Protein AF-A0A8H5K1K7-F1 (afdb_monomer_lite)

Radius of gyration: 14.0 Å; chains: 1; bounding box: 34×26×40 Å

Foldseek 3Di:
DKDAAQQFDWDWDPPDVVTDTDGLDHDPQFRMWQEWDDLDDQKIKTKTHDDDPAGVVQWIWIWIWHDDPSDIDIGTPDGTDPPGGQNYWDHDNPPSDIDGDD

Secondary structure (DSSP, 8-state):
--EESSSEEEEE-TTSSSPPEEEEEE-TT-SEEEEEEEEETTEEEEEEE-BSSSBGGG--EEEEEEEETTEEEEEES-SS-TT----EEEEETTTTEEEEE-

Sequence (102 aa):
MTTIGEGKVYSFSQNTTPAAYNPIFNIEGVNALSGIAEVGRNVFAVTGGVFEGMYQNNTMSPSLLKFDGHNVSISTVFQKSKYGPADGILALRQHKHIILAT

pLDDT: mean 74.85, std 9.34, range [47.81, 89.75]

Organism: NCBI:txid42672

Structure (mmCIF, N/CA/C/O backbone):
data_AF-A0A8H5K1K7-F1
#
_entry.id   AF-A0A8H5K1K7-F1
#
loop_
_atom_site.group_PDB
_atom_site.id
_atom_site.type_symbol
_atom_site.label_atom_id
_atom_site.label_alt_id
_atom_site.label_comp_id
_atom_site.label_asym_id
_atom_site.label_entity_id
_atom_site.label_seq_id
_atom_site.pdbx_PDB_ins_code
_atom_site.Cartn_x
_atom_site.Cartn_y
_atom_site.Cartn_z
_atom_site.occupancy
_atom_site.B_iso_or_equiv
_atom_site.auth_seq_id
_atom_site.auth_comp_id
_atom_site.auth_asym_id
_atom_site.auth_atom_id
_atom_site.pdbx_PDB_model_num
ATOM 1 N N . MET A 1 1 ? -4.038 12.218 -3.778 1.00 47.81 1 MET A N 1
ATOM 2 C CA . MET A 1 1 ? -3.271 12.906 -2.716 1.00 47.81 1 MET A CA 1
ATOM 3 C C . MET A 1 1 ? -2.144 11.966 -2.343 1.00 47.81 1 MET A C 1
ATOM 5 O O . MET A 1 1 ? -2.425 10.938 -1.747 1.00 47.81 1 MET A O 1
ATOM 9 N N . THR A 1 2 ? -0.921 12.253 -2.784 1.00 52.22 2 THR A N 1
ATOM 10 C CA . THR A 1 2 ? 0.241 11.375 -2.586 1.00 52.22 2 THR A CA 1
ATOM 11 C C . THR A 1 2 ? 0.900 11.710 -1.256 1.00 52.22 2 THR A C 1
ATOM 13 O O . THR A 1 2 ? 1.249 12.864 -1.009 1.00 52.22 2 THR A O 1
ATOM 16 N N . THR A 1 3 ? 1.061 10.719 -0.385 1.00 57.19 3 THR A N 1
ATOM 17 C CA . THR A 1 3 ? 1.851 10.862 0.838 1.00 57.19 3 THR A CA 1
ATOM 18 C C . THR A 1 3 ? 3.264 10.372 0.541 1.00 57.19 3 THR A C 1
ATOM 20 O O . THR A 1 3 ? 3.505 9.174 0.392 1.00 57.19 3 THR A O 1
ATOM 23 N N . ILE A 1 4 ? 4.192 11.320 0.416 1.00 56.56 4 ILE A N 1
ATOM 24 C CA . ILE A 1 4 ? 5.625 11.060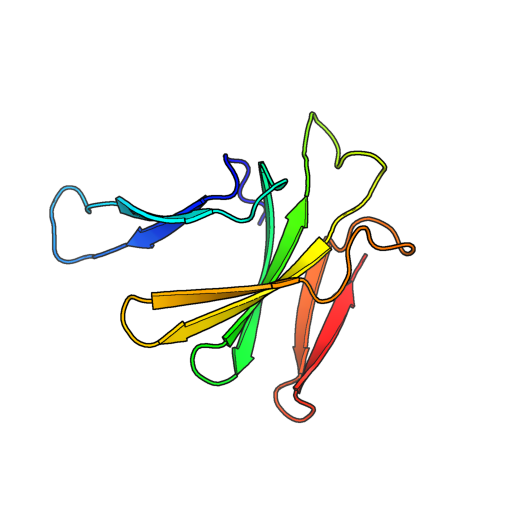 0.241 1.00 56.56 4 ILE A CA 1
ATOM 25 C C . ILE A 1 4 ? 6.254 10.987 1.641 1.00 56.56 4 ILE A C 1
ATOM 27 O O . ILE A 1 4 ? 6.072 11.896 2.450 1.00 56.56 4 ILE A O 1
ATOM 31 N N . GLY A 1 5 ? 6.945 9.891 1.955 1.00 59.50 5 GLY A N 1
ATOM 32 C CA . GLY A 1 5 ? 7.503 9.580 3.281 1.00 59.50 5 GLY A CA 1
ATOM 33 C C . GLY A 1 5 ? 7.978 8.125 3.323 1.00 59.50 5 GLY A C 1
ATOM 34 O O . GLY A 1 5 ? 7.752 7.418 2.366 1.00 59.50 5 GLY A O 1
ATOM 35 N N . GLU A 1 6 ? 8.606 7.621 4.387 1.00 64.12 6 GLU A N 1
ATOM 36 C CA . GLU A 1 6 ? 9.263 6.284 4.431 1.00 64.12 6 GLU A CA 1
ATOM 37 C C . GLU A 1 6 ? 8.356 5.030 4.237 1.00 64.12 6 GLU A C 1
ATOM 39 O O . GLU A 1 6 ? 8.614 4.002 4.848 1.00 64.12 6 GLU A O 1
ATOM 44 N N . GLY A 1 7 ? 7.254 5.090 3.479 1.00 66.44 7 GLY A N 1
ATOM 45 C CA . GLY A 1 7 ? 6.306 3.986 3.279 1.00 66.44 7 GLY A CA 1
ATOM 46 C C . GLY A 1 7 ? 5.437 3.707 4.504 1.00 66.44 7 GLY A C 1
ATOM 47 O O . GLY A 1 7 ? 4.700 2.722 4.545 1.00 66.44 7 GLY A O 1
ATOM 48 N N . LYS A 1 8 ? 5.525 4.584 5.510 1.00 72.94 8 LYS A N 1
ATOM 49 C CA . LYS A 1 8 ? 4.881 4.437 6.811 1.00 72.94 8 LYS A CA 1
ATOM 50 C C . LYS A 1 8 ? 3.419 4.849 6.761 1.00 72.94 8 LYS A C 1
ATOM 52 O O . LYS A 1 8 ? 3.077 5.929 6.276 1.00 72.94 8 LYS A O 1
ATOM 57 N N . VAL A 1 9 ? 2.578 4.018 7.361 1.00 73.19 9 VAL A N 1
ATOM 58 C CA . VAL A 1 9 ? 1.190 4.357 7.678 1.00 73.19 9 VAL A CA 1
ATOM 59 C C . VAL A 1 9 ? 1.076 4.612 9.171 1.00 73.19 9 VAL A C 1
ATOM 61 O O . VAL A 1 9 ? 1.618 3.865 9.986 1.00 73.19 9 VAL A O 1
ATOM 64 N N . TYR A 1 10 ? 0.371 5.681 9.523 1.00 75.06 10 TYR A N 1
ATOM 65 C CA . TYR A 1 10 ? 0.266 6.171 10.891 1.00 75.06 10 TYR A CA 1
ATOM 66 C C . TYR A 1 10 ? -1.151 5.990 11.427 1.00 75.06 10 TYR A C 1
ATOM 68 O O . TYR A 1 10 ? -2.125 6.219 10.709 1.00 75.06 10 TYR A O 1
ATOM 76 N N . SER A 1 11 ? -1.270 5.629 12.705 1.00 73.00 11 SER A N 1
ATOM 77 C CA . SER A 1 11 ? -2.527 5.771 13.441 1.00 73.00 11 SER A CA 1
ATOM 78 C C . SER A 1 11 ? -2.601 7.175 14.008 1.00 73.00 11 SER A C 1
ATOM 80 O O . SER A 1 11 ? -1.612 7.662 14.561 1.00 73.00 11 SER A O 1
ATOM 82 N N . PHE A 1 12 ? -3.785 7.772 13.953 1.00 71.88 12 PHE A N 1
ATOM 83 C CA . PHE A 1 12 ? -4.068 9.053 14.579 1.00 71.88 12 PHE A CA 1
ATOM 84 C C . PHE A 1 12 ? -5.140 8.874 15.655 1.00 71.88 12 PHE A C 1
ATOM 86 O O . PHE A 1 12 ? -6.243 8.416 15.356 1.00 71.88 12 PHE A O 1
ATOM 93 N N . SER A 1 13 ? -4.818 9.231 16.900 1.00 72.38 13 SER A N 1
ATOM 94 C CA . SER A 1 13 ? -5.793 9.307 17.992 1.00 72.38 13 SER A CA 1
ATOM 95 C C . SER A 1 13 ? -6.107 10.769 18.286 1.00 72.38 13 SER A C 1
ATOM 97 O O . SER A 1 13 ? -5.215 11.535 18.636 1.00 72.38 13 SER A O 1
ATOM 99 N N . GLN A 1 14 ? -7.382 11.150 18.179 1.00 73.44 14 GLN A N 1
ATOM 100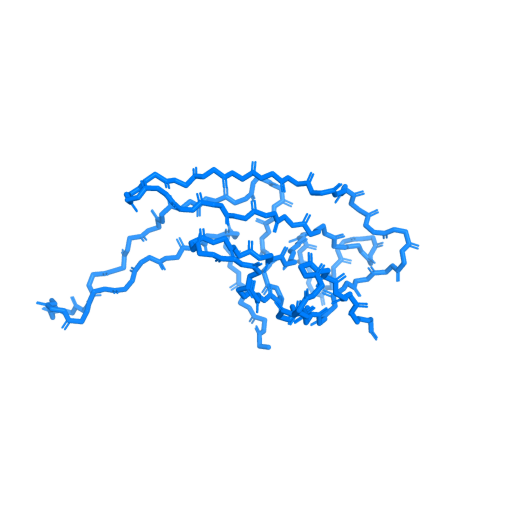 C CA . GLN A 1 14 ? -7.854 12.498 18.528 1.00 73.44 14 GLN A CA 1
ATOM 101 C C . GLN A 1 14 ? -7.885 12.756 20.042 1.00 73.44 14 GLN A C 1
ATOM 103 O O . GLN A 1 14 ? -8.143 13.876 20.469 1.00 73.44 14 GLN A O 1
ATOM 108 N N . ASN A 1 15 ? -7.623 11.731 20.855 1.00 77.88 15 ASN A N 1
ATOM 109 C CA . ASN A 1 15 ? -7.823 11.775 22.302 1.00 77.88 15 ASN A CA 1
ATOM 110 C C . ASN A 1 15 ? -6.582 12.251 23.081 1.00 77.88 15 ASN A C 1
ATOM 112 O O . ASN A 1 15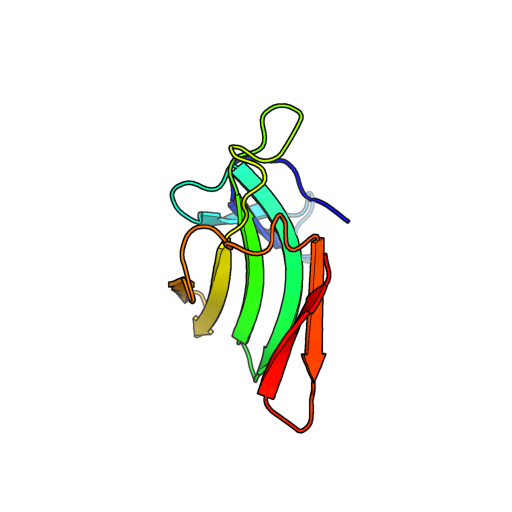 ? -6.613 12.266 24.309 1.00 77.88 15 ASN A O 1
ATOM 116 N N . THR A 1 16 ? -5.486 12.606 22.402 1.00 66.62 16 THR A N 1
ATOM 117 C CA . THR A 1 16 ? -4.244 13.101 23.021 1.00 66.62 16 THR A CA 1
ATOM 118 C C . THR A 1 16 ? -3.815 14.442 22.421 1.00 66.62 16 THR A C 1
ATOM 120 O O . THR A 1 16 ? -4.030 14.691 21.237 1.00 66.62 16 THR A O 1
ATOM 123 N N . THR A 1 17 ? -3.204 15.312 23.238 1.00 69.94 17 THR A N 1
ATOM 124 C CA . THR A 1 17 ? -2.718 16.637 22.812 1.00 69.94 17 THR A CA 1
ATOM 125 C C . THR A 1 17 ? -1.246 16.820 23.217 1.00 69.94 17 THR A C 1
ATOM 127 O O . THR A 1 17 ? -0.967 16.863 24.415 1.00 69.94 17 THR A O 1
ATOM 130 N N . PRO A 1 18 ? -0.305 16.952 22.259 1.00 66.38 18 PRO A N 1
ATOM 131 C CA . PRO A 1 18 ? -0.519 16.822 20.817 1.00 66.38 18 PRO A CA 1
ATOM 132 C C . PRO A 1 18 ? -0.938 15.394 20.441 1.00 66.38 18 PRO A C 1
ATOM 134 O O . PRO A 1 18 ? -0.639 14.440 21.161 1.00 66.38 18 PRO A O 1
ATOM 137 N N . ALA A 1 19 ? -1.644 15.262 19.318 1.00 64.75 19 ALA A N 1
ATOM 138 C CA . ALA A 1 19 ? -2.093 13.967 18.830 1.00 64.75 19 ALA A CA 1
ATOM 139 C C . ALA A 1 19 ? -0.891 13.044 18.635 1.00 64.75 19 ALA A C 1
ATOM 141 O O . ALA A 1 19 ? 0.032 13.343 17.873 1.00 64.75 19 ALA A O 1
ATOM 142 N N . ALA A 1 20 ? -0.898 11.925 19.353 1.00 69.56 20 ALA A N 1
ATOM 143 C CA . ALA A 1 20 ? 0.142 10.924 19.206 1.00 69.56 20 ALA A CA 1
ATOM 144 C C . ALA A 1 20 ? 0.008 10.282 17.819 1.00 69.56 20 ALA A C 1
ATOM 146 O O . ALA A 1 20 ? -1.042 9.725 17.486 1.00 69.56 20 ALA A O 1
ATOM 147 N N . TYR A 1 21 ? 1.071 10.359 17.017 1.00 70.00 21 TYR A N 1
ATOM 148 C CA . TYR A 1 21 ? 1.200 9.581 15.793 1.00 70.00 21 TYR A CA 1
ATOM 149 C C . TYR A 1 21 ? 2.120 8.397 16.077 1.00 70.00 21 TYR A C 1
ATOM 151 O O . TYR A 1 21 ? 3.238 8.565 16.555 1.00 70.00 21 TY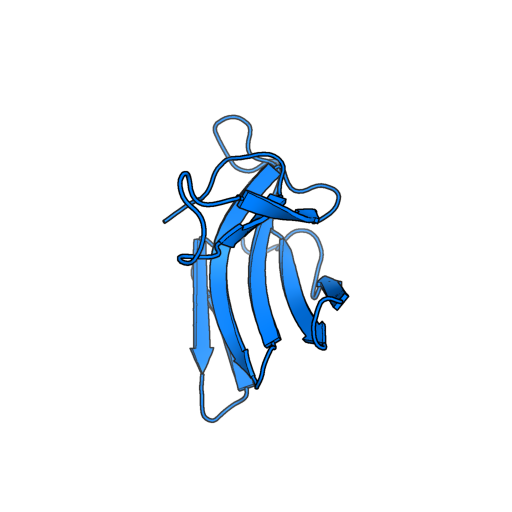R A O 1
ATOM 159 N N . ASN A 1 22 ? 1.642 7.194 15.779 1.00 71.06 22 ASN A N 1
ATOM 160 C CA . ASN A 1 22 ? 2.443 5.980 15.877 1.00 71.06 22 ASN A CA 1
ATOM 161 C C . ASN A 1 22 ? 2.489 5.330 14.493 1.00 71.06 22 ASN A C 1
ATOM 163 O O . ASN A 1 22 ? 1.423 5.112 13.906 1.00 71.06 22 ASN A O 1
ATOM 167 N N . PRO A 1 23 ? 3.680 5.045 13.938 1.00 73.62 23 PRO A N 1
ATOM 168 C CA . PRO A 1 23 ? 3.771 4.236 12.734 1.00 73.62 23 PRO A CA 1
ATOM 169 C C . PRO A 1 23 ? 3.239 2.837 13.059 1.00 73.62 23 PRO A C 1
ATOM 171 O O . PRO A 1 23 ? 3.729 2.180 13.974 1.00 73.62 23 PRO A O 1
ATOM 174 N N . ILE A 1 24 ? 2.212 2.403 12.334 1.00 77.31 24 ILE A N 1
ATOM 175 C CA . ILE A 1 24 ? 1.571 1.100 12.550 1.00 77.31 24 ILE A CA 1
ATOM 176 C C . ILE A 1 24 ? 2.282 0.028 11.723 1.00 77.31 24 ILE A C 1
ATOM 178 O O . ILE A 1 24 ? 2.432 -1.106 12.165 1.00 77.31 24 ILE A O 1
ATOM 182 N N . PHE A 1 25 ? 2.724 0.381 10.514 1.00 77.19 25 PHE A N 1
ATOM 183 C CA . PHE A 1 25 ? 3.487 -0.512 9.651 1.00 77.19 25 PHE A CA 1
ATOM 184 C C . PHE A 1 25 ? 4.243 0.258 8.567 1.00 77.19 25 PHE A C 1
ATOM 186 O O . PHE A 1 25 ? 3.981 1.438 8.307 1.00 77.19 25 PHE A O 1
ATOM 193 N N . ASN A 1 26 ? 5.166 -0.458 7.929 1.00 81.12 26 ASN A N 1
ATOM 194 C CA . ASN A 1 26 ? 5.891 -0.036 6.743 1.00 81.12 26 ASN A CA 1
ATOM 195 C C . ASN A 1 26 ? 5.713 -1.089 5.639 1.00 81.12 26 ASN A C 1
ATOM 197 O O . ASN A 1 26 ? 5.732 -2.287 5.931 1.00 81.12 26 ASN A O 1
ATOM 201 N N . ILE A 1 27 ? 5.546 -0.655 4.392 1.00 79.19 27 ILE A N 1
ATOM 202 C CA . ILE A 1 27 ? 5.578 -1.551 3.233 1.00 79.19 27 ILE A CA 1
ATOM 203 C C . ILE A 1 27 ? 7.027 -1.615 2.745 1.00 79.19 27 ILE A C 1
ATOM 205 O O . ILE A 1 27 ? 7.583 -0.617 2.293 1.00 79.19 27 ILE A O 1
ATOM 209 N N . GLU A 1 28 ? 7.652 -2.788 2.847 1.00 80.69 28 GLU A N 1
ATOM 210 C CA . GLU A 1 28 ? 9.041 -2.974 2.423 1.00 80.69 28 GLU A CA 1
ATOM 211 C C . GLU A 1 28 ? 9.236 -2.582 0.948 1.00 80.69 28 GLU A C 1
ATOM 213 O O . GLU A 1 28 ? 8.438 -2.940 0.079 1.00 80.69 28 GLU A O 1
ATOM 218 N N . GLY A 1 29 ? 10.299 -1.822 0.667 1.00 79.81 29 GLY A N 1
ATOM 219 C CA . GLY A 1 29 ? 10.610 -1.350 -0.685 1.00 79.81 29 GLY A CA 1
ATOM 220 C C . GLY A 1 29 ? 9.710 -0.219 -1.202 1.00 79.81 29 GLY A C 1
ATOM 221 O O . GLY A 1 29 ? 9.709 0.041 -2.404 1.00 79.81 29 GLY A O 1
ATOM 222 N N . VAL A 1 30 ? 8.951 0.455 -0.330 1.00 83.75 30 VAL A N 1
ATOM 223 C CA . VAL A 1 30 ? 8.100 1.607 -0.671 1.00 83.75 30 VAL A CA 1
ATOM 224 C C . VAL A 1 30 ? 8.503 2.829 0.160 1.00 83.75 30 VAL A C 1
ATOM 226 O O . VAL A 1 30 ? 8.657 2.732 1.371 1.00 83.75 30 VAL A O 1
ATOM 229 N N . ASN A 1 31 ? 8.636 3.996 -0.479 1.00 85.50 31 ASN A N 1
ATOM 230 C CA . ASN A 1 31 ? 8.862 5.296 0.180 1.00 85.50 31 ASN A CA 1
ATOM 231 C C . ASN A 1 31 ? 7.871 6.386 -0.311 1.00 85.50 31 ASN A C 1
ATOM 233 O O . ASN A 1 31 ? 8.103 7.589 -0.172 1.00 85.50 31 ASN A O 1
ATOM 237 N N . ALA A 1 32 ? 6.780 5.975 -0.954 1.00 83.31 32 ALA A N 1
ATOM 238 C CA . ALA A 1 32 ? 5.682 6.855 -1.326 1.00 83.31 32 ALA A CA 1
ATOM 239 C C . ALA A 1 32 ? 4.404 6.042 -1.539 1.00 83.31 32 ALA A C 1
ATOM 241 O O . ALA A 1 32 ? 4.418 5.026 -2.240 1.00 83.31 32 ALA A O 1
ATOM 242 N N . LEU A 1 33 ? 3.294 6.524 -0.978 1.00 81.75 33 LEU A N 1
ATOM 243 C CA . LEU A 1 33 ? 1.949 5.975 -1.168 1.00 81.75 33 LEU A CA 1
ATOM 244 C C . LEU A 1 33 ? 1.106 6.982 -1.958 1.00 81.75 33 LEU A C 1
ATOM 246 O O . LEU A 1 33 ? 1.079 8.162 -1.608 1.00 81.75 33 LEU A O 1
ATOM 250 N N . SER A 1 34 ? 0.421 6.540 -3.016 1.00 76.62 34 SER A N 1
ATOM 251 C CA . SER A 1 34 ? -0.312 7.439 -3.931 1.00 76.62 34 SER A CA 1
ATOM 252 C C . SER A 1 34 ? -1.832 7.255 -3.905 1.00 76.62 34 SER A C 1
ATOM 254 O O . SER A 1 34 ? -2.574 8.224 -4.073 1.00 76.62 34 SER A O 1
ATOM 256 N N . GLY A 1 35 ? -2.310 6.040 -3.621 1.00 77.50 35 GLY A N 1
ATOM 257 C CA . GLY A 1 35 ? -3.735 5.714 -3.585 1.00 77.50 35 GLY A CA 1
ATOM 258 C C . GLY A 1 35 ? -4.098 4.806 -2.416 1.00 77.50 35 GLY A C 1
ATOM 259 O O . GLY A 1 35 ? -3.315 3.937 -2.037 1.00 77.50 35 GLY A O 1
ATOM 260 N N . ILE A 1 36 ? -5.297 5.004 -1.860 1.00 81.25 36 ILE A N 1
ATOM 261 C CA . ILE A 1 36 ? -5.902 4.130 -0.850 1.00 81.25 36 ILE A CA 1
ATOM 262 C C . ILE A 1 36 ? -7.404 3.990 -1.105 1.00 81.25 36 ILE A C 1
ATOM 264 O O . ILE A 1 36 ? -8.087 4.981 -1.360 1.00 81.25 36 ILE A O 1
ATOM 268 N N . ALA A 1 37 ? -7.926 2.768 -1.015 1.00 83.31 37 ALA A N 1
ATOM 269 C CA . ALA A 1 37 ? -9.358 2.499 -1.099 1.00 83.31 37 ALA A CA 1
ATOM 270 C C . ALA A 1 37 ? -9.764 1.358 -0.159 1.00 83.31 37 ALA A C 1
ATOM 272 O O . ALA A 1 37 ? -9.090 0.331 -0.094 1.00 83.31 37 ALA A O 1
ATOM 273 N N . GLU A 1 38 ? -10.888 1.508 0.542 1.00 85.75 38 GLU A N 1
ATOM 274 C CA . GLU A 1 38 ? -11.490 0.418 1.317 1.00 85.75 38 GLU A CA 1
ATOM 275 C C . GLU A 1 38 ? -12.155 -0.591 0.367 1.00 85.75 38 GLU A C 1
ATOM 277 O O . GLU A 1 38 ? -13.030 -0.231 -0.420 1.00 85.75 38 GLU A O 1
ATOM 282 N N . VAL A 1 39 ? -11.746 -1.859 0.439 1.00 84.50 39 VAL A N 1
ATOM 283 C CA . VAL A 1 39 ? -12.229 -2.948 -0.441 1.00 84.50 39 VAL A CA 1
ATOM 284 C C . VAL A 1 39 ? -13.007 -4.028 0.317 1.00 84.50 39 VAL A C 1
ATOM 286 O O . VAL A 1 39 ? -13.572 -4.943 -0.283 1.00 84.50 39 VAL A O 1
ATOM 289 N N . GLY A 1 40 ? -13.054 -3.927 1.643 1.00 84.56 40 GLY A N 1
ATOM 290 C CA . GLY A 1 40 ? -13.800 -4.814 2.523 1.00 84.56 40 GLY A CA 1
ATOM 291 C C . GLY A 1 40 ? -13.662 -4.383 3.977 1.00 84.56 40 GLY A C 1
ATOM 292 O O . GLY A 1 40 ? -12.893 -3.481 4.293 1.00 84.56 40 GLY A O 1
ATOM 293 N N . ARG A 1 41 ? -14.379 -5.064 4.879 1.00 87.56 41 ARG A N 1
ATOM 294 C CA . ARG A 1 41 ? -14.312 -4.777 6.318 1.00 87.56 41 ARG A CA 1
ATOM 295 C C . ARG A 1 41 ? -12.869 -4.906 6.803 1.00 87.56 41 ARG A C 1
ATOM 297 O O . ARG A 1 41 ? -12.336 -6.014 6.820 1.00 87.56 41 ARG A O 1
ATOM 304 N N . ASN A 1 42 ? -12.279 -3.785 7.213 1.00 87.44 42 ASN A N 1
ATOM 305 C CA . ASN A 1 42 ? -10.890 -3.686 7.664 1.00 87.44 42 ASN A CA 1
ATOM 306 C C . ASN A 1 42 ? -9.849 -4.085 6.596 1.00 87.44 42 ASN A C 1
ATOM 308 O O . ASN A 1 42 ? -8.728 -4.452 6.951 1.00 87.44 42 ASN A O 1
ATOM 312 N N . VAL A 1 43 ? -10.203 -4.045 5.305 1.00 87.44 43 VAL A N 1
ATOM 313 C CA . VAL A 1 43 ? -9.287 -4.349 4.197 1.00 87.44 43 VAL A CA 1
ATOM 314 C C . VAL A 1 43 ? -9.177 -3.149 3.268 1.00 87.44 43 VAL A C 1
ATOM 316 O O . VAL A 1 43 ? -10.179 -2.677 2.728 1.00 87.44 43 VAL A O 1
ATOM 319 N N . PHE A 1 44 ? -7.950 -2.694 3.040 1.00 86.06 44 PHE A N 1
ATOM 320 C CA . PHE A 1 44 ? -7.639 -1.541 2.206 1.00 86.06 44 PHE A CA 1
ATOM 321 C C . PHE A 1 44 ? -6.670 -1.938 1.100 1.00 86.06 44 PHE A C 1
ATOM 323 O O . PHE A 1 44 ? -5.689 -2.631 1.349 1.00 86.06 44 PHE A O 1
ATOM 330 N N . ALA A 1 45 ? -6.931 -1.486 -0.118 1.00 86.12 45 ALA A N 1
ATOM 331 C CA . ALA A 1 45 ? -5.962 -1.518 -1.198 1.00 86.12 45 ALA A CA 1
ATOM 332 C C . ALA A 1 45 ? -5.156 -0.220 -1.182 1.00 86.12 45 ALA A C 1
ATOM 334 O O . ALA A 1 45 ? -5.740 0.856 -1.059 1.00 86.12 45 ALA A O 1
ATOM 335 N N . VAL A 1 46 ? -3.840 -0.325 -1.323 1.00 85.00 46 VAL A N 1
ATOM 336 C CA . VAL A 1 46 ? -2.916 0.810 -1.407 1.00 85.00 46 VAL A CA 1
ATOM 337 C C . VAL A 1 46 ? -1.962 0.641 -2.575 1.00 85.00 46 VAL A C 1
ATOM 339 O O . VAL A 1 46 ? -1.534 -0.474 -2.859 1.00 85.00 46 VAL A O 1
ATOM 342 N N . THR A 1 47 ? -1.609 1.738 -3.238 1.00 83.94 47 THR A N 1
ATOM 343 C CA . THR A 1 47 ? -0.580 1.769 -4.282 1.00 83.94 47 THR A CA 1
ATOM 344 C C . THR A 1 47 ? 0.612 2.549 -3.773 1.00 83.94 47 THR A C 1
ATOM 346 O O . THR A 1 47 ? 0.475 3.654 -3.239 1.00 83.94 47 THR A O 1
ATOM 349 N N . GLY A 1 48 ? 1.792 1.961 -3.931 1.00 83.88 48 GLY A N 1
ATOM 350 C CA . GLY A 1 48 ? 3.037 2.592 -3.531 1.00 83.88 48 GLY A CA 1
ATOM 351 C C . GLY A 1 48 ? 4.229 2.121 -4.343 1.00 83.88 48 GLY A C 1
ATOM 352 O O . GLY A 1 48 ? 4.161 1.141 -5.088 1.00 83.88 48 GLY A O 1
ATOM 353 N N . GLY A 1 49 ? 5.333 2.841 -4.204 1.00 84.44 49 GLY A N 1
ATOM 354 C CA . GLY A 1 49 ? 6.594 2.520 -4.859 1.00 84.44 49 GLY A CA 1
ATOM 355 C C . GLY A 1 49 ? 7.756 3.320 -4.285 1.00 84.44 49 GLY A C 1
ATOM 356 O O . GLY A 1 49 ? 7.608 4.011 -3.275 1.00 84.44 49 GLY A O 1
ATOM 357 N N . VAL A 1 50 ? 8.906 3.213 -4.948 1.00 86.12 50 VAL A N 1
ATOM 358 C CA . VAL A 1 50 ? 10.071 4.064 -4.689 1.00 86.12 50 VAL A CA 1
ATOM 359 C C . VAL A 1 50 ? 9.929 5.338 -5.521 1.00 86.12 50 VAL A C 1
ATOM 361 O O . VAL A 1 50 ? 9.771 5.255 -6.733 1.00 86.12 50 VAL A O 1
ATOM 364 N N . PHE A 1 51 ? 9.962 6.499 -4.883 1.00 80.25 51 PHE A N 1
ATOM 365 C CA . PHE A 1 51 ? 9.840 7.830 -5.453 1.00 80.25 51 PHE A CA 1
ATOM 366 C C . PHE A 1 51 ? 11.118 8.624 -5.172 1.00 80.25 51 PHE A C 1
ATOM 368 O O . PHE A 1 51 ? 11.484 8.848 -4.017 1.00 80.25 51 PHE A O 1
ATOM 375 N N . GLU A 1 52 ? 11.776 9.063 -6.242 1.00 82.12 52 GLU A N 1
ATOM 376 C CA . GLU A 1 52 ? 12.993 9.888 -6.226 1.00 82.12 52 GLU A CA 1
ATOM 377 C C . GLU A 1 52 ? 12.814 11.063 -7.208 1.00 82.12 52 GLU A C 1
ATOM 379 O O . GLU A 1 52 ? 13.576 11.247 -8.15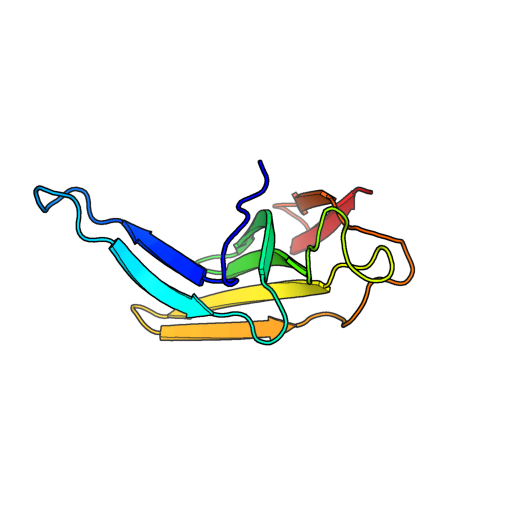2 1.00 82.12 52 GLU A O 1
ATOM 384 N N . GLY A 1 53 ? 11.714 11.810 -7.057 1.00 76.06 53 GLY A N 1
ATOM 385 C CA . GLY A 1 53 ? 11.273 12.847 -8.007 1.00 76.06 53 GLY A CA 1
ATOM 386 C C . GLY A 1 53 ? 10.342 12.319 -9.107 1.00 76.06 53 GLY A C 1
ATOM 387 O O . GLY A 1 53 ? 9.486 13.056 -9.587 1.00 76.06 53 GLY A O 1
ATOM 388 N N . MET A 1 54 ? 10.442 11.027 -9.430 1.00 73.25 54 MET A N 1
ATOM 389 C CA . MET A 1 54 ? 9.445 10.220 -10.146 1.00 73.25 54 MET A CA 1
ATOM 390 C C . MET A 1 54 ? 9.432 8.801 -9.562 1.00 73.25 54 MET A C 1
ATOM 392 O O . MET A 1 54 ? 10.366 8.413 -8.853 1.00 73.25 54 MET A O 1
ATOM 396 N N . TYR A 1 55 ? 8.393 8.012 -9.853 1.00 76.50 55 TYR A N 1
ATOM 397 C CA . TYR A 1 55 ? 8.371 6.602 -9.460 1.00 76.50 55 TYR A CA 1
ATOM 398 C C . TYR A 1 55 ? 9.453 5.819 -10.201 1.00 76.50 55 TYR A C 1
ATOM 400 O O . TYR A 1 55 ? 9.537 5.863 -11.429 1.00 76.50 55 TYR A O 1
ATOM 408 N N . GLN A 1 56 ? 10.275 5.082 -9.458 1.00 77.38 56 GLN A N 1
ATOM 409 C CA . GLN A 1 56 ? 11.372 4.302 -10.008 1.00 77.38 56 GLN A CA 1
ATOM 410 C C . GLN A 1 56 ? 10.838 3.320 -11.058 1.00 77.38 56 GLN A C 1
ATOM 412 O O . GLN A 1 56 ? 9.860 2.595 -10.838 1.00 77.38 56 GLN A O 1
ATOM 417 N N . ASN A 1 57 ? 11.488 3.309 -12.222 1.00 77.75 57 ASN A N 1
ATOM 418 C CA . ASN A 1 57 ? 11.087 2.534 -13.399 1.00 77.75 57 ASN A CA 1
ATOM 419 C C . ASN A 1 57 ? 9.655 2.821 -13.894 1.00 77.75 57 ASN A C 1
ATOM 421 O O . ASN A 1 57 ? 9.092 1.982 -14.590 1.00 77.75 57 ASN A O 1
ATOM 425 N N . ASN A 1 58 ? 9.052 3.961 -13.529 1.00 74.56 58 ASN A N 1
ATOM 426 C CA . ASN A 1 58 ? 7.635 4.265 -13.760 1.00 74.56 58 ASN A CA 1
ATOM 427 C C . ASN A 1 58 ? 6.711 3.146 -13.252 1.00 74.56 58 ASN A C 1
ATOM 429 O O . ASN A 1 58 ? 5.723 2.795 -13.894 1.00 74.56 58 ASN A O 1
ATOM 433 N N . THR A 1 59 ? 7.054 2.539 -12.113 1.00 75.44 59 THR A N 1
ATOM 434 C CA . THR A 1 59 ? 6.305 1.406 -11.561 1.00 75.44 59 THR A CA 1
ATOM 435 C C . THR A 1 59 ? 5.788 1.694 -10.162 1.00 75.44 59 THR A C 1
ATOM 437 O O . THR A 1 59 ? 6.450 2.320 -9.339 1.00 75.44 59 THR A O 1
ATOM 440 N N . MET A 1 60 ? 4.606 1.155 -9.883 1.00 80.44 60 MET A N 1
ATOM 441 C CA . MET A 1 60 ? 4.043 1.033 -8.543 1.00 80.44 60 MET A CA 1
ATOM 442 C C . MET A 1 60 ? 3.587 -0.402 -8.303 1.00 80.44 60 MET A C 1
ATOM 444 O O . MET A 1 60 ? 3.357 -1.164 -9.249 1.00 80.44 60 MET A O 1
ATOM 448 N N . SER A 1 61 ? 3.425 -0.753 -7.033 1.00 80.38 61 SER A N 1
ATOM 449 C CA . SER A 1 61 ? 2.872 -2.032 -6.598 1.00 80.38 61 SER A CA 1
ATOM 450 C C . SER A 1 61 ? 1.595 -1.794 -5.789 1.00 80.38 61 SER A C 1
ATOM 452 O O . SER A 1 61 ? 1.608 -0.981 -4.860 1.00 80.38 61 SER A O 1
ATOM 454 N N . PRO A 1 62 ? 0.488 -2.474 -6.122 1.00 82.50 62 PRO A N 1
ATOM 455 C CA . PRO A 1 62 ? -0.674 -2.531 -5.258 1.00 82.50 62 PRO A CA 1
ATOM 456 C C . PRO A 1 62 ? -0.501 -3.599 -4.175 1.00 82.50 62 PRO A C 1
ATOM 458 O O . PRO A 1 62 ? -0.163 -4.756 -4.452 1.00 82.50 62 PRO A O 1
ATOM 461 N N . SER A 1 63 ? -0.823 -3.218 -2.947 1.00 85.69 63 SER A N 1
ATOM 462 C CA . SER A 1 63 ? -0.842 -4.100 -1.785 1.00 85.69 63 SER A CA 1
ATOM 463 C C . SER A 1 63 ? -2.200 -4.049 -1.100 1.00 85.69 63 SER A C 1
ATOM 465 O O . SER A 1 63 ? -2.862 -3.013 -1.059 1.00 85.69 63 SER A O 1
ATOM 467 N N . LEU A 1 64 ? -2.614 -5.184 -0.549 1.00 87.88 64 LEU A N 1
ATOM 468 C CA . LEU A 1 64 ? -3.753 -5.294 0.346 1.00 87.88 64 LEU A CA 1
ATOM 469 C C . LEU A 1 64 ? -3.262 -5.223 1.785 1.00 87.88 64 LEU A C 1
ATOM 471 O O . LEU A 1 64 ? -2.358 -5.957 2.181 1.00 87.88 64 LEU A O 1
ATOM 475 N N . LEU A 1 65 ? -3.898 -4.362 2.560 1.00 88.00 65 LEU A N 1
ATOM 476 C CA . LEU A 1 65 ? -3.708 -4.211 3.990 1.00 88.00 65 LEU A CA 1
ATOM 477 C C . LEU A 1 65 ? -4.939 -4.772 4.674 1.00 88.00 65 LEU A C 1
ATOM 479 O O . LEU A 1 65 ? -6.049 -4.323 4.391 1.00 88.00 65 LEU A O 1
ATOM 483 N N . LYS A 1 66 ? -4.761 -5.727 5.580 1.00 89.75 66 LYS A N 1
ATOM 484 C CA . LYS A 1 66 ? -5.844 -6.237 6.419 1.00 89.75 66 LYS A CA 1
ATOM 485 C C . LYS A 1 66 ? -5.528 -5.955 7.879 1.00 89.75 66 LYS A C 1
ATOM 487 O O . LYS A 1 66 ? -4.492 -6.398 8.378 1.00 89.75 66 LYS A O 1
ATOM 492 N N . PHE A 1 67 ? -6.449 -5.260 8.5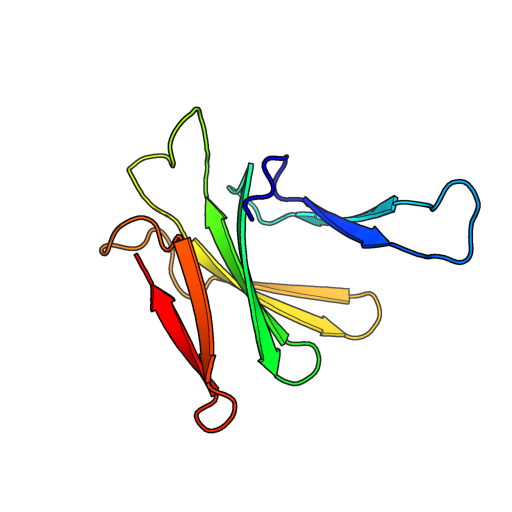37 1.00 86.88 67 PHE A N 1
ATOM 493 C CA . PHE A 1 67 ? -6.379 -4.922 9.953 1.00 86.88 67 PHE A CA 1
ATOM 494 C C . PHE A 1 67 ? -7.178 -5.932 10.783 1.00 86.88 67 PHE A C 1
ATOM 496 O O . PHE A 1 67 ? -8.348 -6.210 10.495 1.00 86.88 67 PHE A O 1
ATOM 503 N N . ASP A 1 68 ? -6.547 -6.455 11.829 1.00 87.00 68 ASP A N 1
ATOM 504 C CA . ASP A 1 68 ? -7.165 -7.302 12.849 1.00 87.00 68 ASP A CA 1
ATOM 505 C C . ASP A 1 68 ? -6.819 -6.745 14.237 1.00 87.00 68 ASP A C 1
ATOM 507 O O . ASP A 1 68 ? -5.754 -7.005 14.804 1.00 87.00 68 ASP A O 1
ATOM 511 N N . GLY A 1 69 ? -7.683 -5.856 14.735 1.00 82.12 69 GLY A N 1
ATOM 512 C CA . GLY A 1 69 ? -7.384 -5.028 15.902 1.00 82.12 69 GLY A CA 1
ATOM 513 C C . GLY A 1 69 ? -6.178 -4.120 15.642 1.00 82.12 69 GLY A C 1
ATOM 514 O O . GLY A 1 69 ? -6.235 -3.246 14.780 1.00 82.12 69 GLY A O 1
ATOM 515 N N . HIS A 1 70 ? -5.092 -4.339 16.386 1.00 77.19 70 HIS A N 1
ATOM 516 C CA . HIS A 1 70 ? -3.828 -3.603 16.241 1.00 77.19 70 HIS A CA 1
ATOM 517 C C . HIS A 1 70 ? -2.842 -4.266 15.267 1.00 77.19 70 HIS A C 1
ATOM 519 O O . HIS A 1 70 ? -1.811 -3.677 14.950 1.00 77.19 70 HIS A O 1
ATOM 525 N N . ASN A 1 71 ? -3.138 -5.480 14.795 1.00 81.62 71 ASN A N 1
ATOM 526 C CA . ASN A 1 71 ? -2.263 -6.209 13.888 1.00 81.62 71 ASN A CA 1
ATOM 527 C C . ASN A 1 71 ? -2.578 -5.840 12.438 1.00 81.62 71 ASN A C 1
ATOM 529 O O . ASN A 1 71 ? -3.745 -5.763 12.045 1.00 81.62 71 ASN A O 1
ATOM 533 N N . VAL A 1 72 ? -1.533 -5.670 11.628 1.00 86.00 72 VAL A N 1
ATOM 534 C CA . VAL A 1 72 ? -1.654 -5.427 10.187 1.00 86.00 72 VAL A CA 1
ATOM 535 C C . VAL A 1 72 ? -0.950 -6.539 9.430 1.00 86.00 72 VAL A C 1
ATOM 537 O O . VAL A 1 72 ? 0.194 -6.877 9.720 1.00 86.00 72 VAL A O 1
ATOM 540 N N . SER A 1 73 ? -1.640 -7.095 8.439 1.00 87.31 73 SER A N 1
ATOM 541 C CA . SER A 1 73 ? -1.057 -8.018 7.464 1.00 87.31 73 SER A CA 1
ATOM 542 C C . SER A 1 73 ? -1.049 -7.373 6.084 1.00 87.31 73 SER A C 1
ATOM 544 O O . SER A 1 73 ? -2.003 -6.688 5.707 1.00 87.31 73 SER A O 1
ATOM 546 N N . ILE A 1 74 ? 0.044 -7.580 5.349 1.00 85.88 74 ILE A N 1
ATOM 547 C CA . ILE A 1 74 ? 0.280 -6.987 4.032 1.00 85.88 74 ILE A CA 1
ATOM 548 C C . ILE A 1 74 ? 0.383 -8.120 3.015 1.00 85.88 74 ILE A C 1
ATOM 550 O O . ILE A 1 74 ? 1.154 -9.060 3.201 1.00 85.88 74 ILE A O 1
ATOM 554 N N . SER A 1 75 ? -0.386 -8.028 1.935 1.00 84.12 75 SER A N 1
ATOM 555 C CA . SER A 1 75 ? -0.305 -8.945 0.800 1.00 84.12 75 SER A CA 1
ATOM 556 C C . SER A 1 75 ? -0.131 -8.143 -0.483 1.00 84.12 75 SER A C 1
ATOM 558 O O . SER A 1 75 ? -1.053 -7.463 -0.932 1.00 84.12 75 SER A O 1
ATOM 560 N N . THR A 1 76 ? 1.066 -8.185 -1.062 1.00 76.44 76 THR A N 1
ATOM 561 C CA . THR A 1 76 ? 1.346 -7.526 -2.342 1.00 76.44 76 THR A CA 1
ATOM 562 C C . THR A 1 76 ? 0.708 -8.333 -3.467 1.00 76.44 76 THR A C 1
ATOM 564 O O . THR A 1 76 ? 1.049 -9.498 -3.663 1.00 76.44 76 THR A O 1
ATOM 567 N N . VAL A 1 77 ? -0.227 -7.724 -4.199 1.00 71.75 77 VAL A N 1
ATOM 568 C CA . VAL A 1 77 ? -1.039 -8.422 -5.214 1.00 71.75 77 VAL A CA 1
ATOM 569 C C . VAL A 1 77 ? -0.220 -8.689 -6.475 1.00 71.75 77 VAL A C 1
ATOM 571 O O . VAL A 1 77 ? -0.314 -9.760 -7.068 1.00 71.75 77 VAL A O 1
ATOM 574 N N . PHE A 1 78 ? 0.621 -7.735 -6.868 1.00 70.31 78 PHE A N 1
ATOM 575 C CA . PHE A 1 78 ? 1.682 -7.947 -7.844 1.00 70.31 78 PHE A CA 1
ATOM 576 C C . PHE A 1 78 ? 2.792 -6.917 -7.637 1.00 70.31 78 PHE A C 1
ATOM 578 O O . PHE A 1 78 ? 2.543 -5.779 -7.240 1.00 70.31 78 PHE A O 1
ATOM 585 N N . GLN A 1 79 ? 4.030 -7.320 -7.907 1.00 65.81 79 GLN A N 1
ATOM 586 C CA . GLN A 1 79 ? 5.178 -6.421 -7.876 1.00 65.81 79 GLN A CA 1
ATOM 587 C C . GLN A 1 79 ? 5.337 -5.750 -9.239 1.00 65.81 79 GLN A C 1
ATOM 589 O O . GLN A 1 79 ? 5.303 -6.438 -10.257 1.00 65.81 79 GLN A O 1
ATOM 594 N N . LYS A 1 80 ? 5.560 -4.430 -9.242 1.00 65.94 80 LYS A N 1
ATOM 595 C CA . LYS A 1 80 ? 5.924 -3.636 -10.430 1.00 65.94 80 LYS A CA 1
ATOM 596 C C . LYS A 1 80 ? 4.912 -3.776 -11.575 1.00 65.94 80 LYS A C 1
ATOM 598 O O . LYS A 1 80 ? 5.093 -4.563 -12.502 1.00 65.94 80 LYS A O 1
ATOM 603 N N . SER A 1 81 ? 3.845 -2.980 -11.515 1.00 65.00 81 SER A N 1
ATOM 604 C CA . SER A 1 81 ? 2.853 -2.872 -12.591 1.00 65.00 81 SER A CA 1
ATOM 605 C C . SER A 1 81 ? 3.512 -2.742 -13.969 1.00 65.00 81 SER A C 1
ATOM 607 O O . SER A 1 81 ? 4.197 -1.759 -14.239 1.00 65.00 81 SER A O 1
ATOM 609 N N . LYS A 1 82 ? 3.247 -3.690 -14.879 1.00 63.19 82 LYS A N 1
ATOM 610 C CA . LYS A 1 82 ? 3.629 -3.565 -16.300 1.00 63.19 82 LYS A CA 1
ATOM 611 C C . LYS A 1 82 ? 2.838 -2.481 -17.046 1.00 63.19 82 LYS A C 1
ATOM 613 O O . LYS A 1 82 ? 3.107 -2.229 -18.213 1.00 63.19 82 LYS A O 1
ATOM 618 N N . TYR A 1 83 ? 1.837 -1.896 -16.389 1.00 63.38 83 TYR A N 1
ATOM 619 C CA . TYR A 1 83 ? 0.917 -0.911 -16.952 1.00 63.38 83 TYR A CA 1
ATOM 620 C C . TYR A 1 83 ? 1.271 0.530 -16.549 1.00 63.38 83 TYR A C 1
ATOM 622 O O . TYR A 1 83 ? 0.500 1.435 -16.835 1.00 63.38 83 TYR A O 1
ATOM 630 N N . GLY A 1 84 ? 2.422 0.748 -15.901 1.00 64.19 84 GLY A N 1
ATOM 631 C CA . GLY A 1 84 ? 2.838 2.065 -15.414 1.00 64.19 84 GLY A CA 1
ATOM 632 C C . GLY A 1 84 ? 2.404 2.347 -13.968 1.00 64.19 84 GLY A C 1
ATOM 633 O O . GLY A 1 84 ? 1.898 1.442 -13.286 1.00 64.19 84 GLY A O 1
ATOM 634 N N . PRO A 1 85 ? 2.633 3.577 -13.471 1.00 65.44 85 PRO A N 1
ATOM 635 C CA . PRO A 1 85 ? 2.224 3.969 -12.129 1.00 65.44 85 PRO A CA 1
ATOM 636 C C . PRO A 1 85 ? 0.693 3.959 -12.036 1.00 65.44 85 PRO A C 1
ATOM 638 O O . PRO A 1 85 ? -0.002 4.488 -12.896 1.00 65.44 85 PRO A O 1
ATOM 641 N N . ALA A 1 86 ? 0.168 3.292 -11.010 1.00 68.12 86 ALA A N 1
ATOM 642 C CA . ALA A 1 86 ? -1.261 3.260 -10.724 1.00 68.12 86 ALA A CA 1
ATOM 643 C C . ALA A 1 86 ? -1.593 4.391 -9.741 1.00 68.12 86 ALA A C 1
ATOM 645 O O . ALA A 1 86 ? -1.552 4.204 -8.518 1.00 68.12 86 ALA A O 1
ATOM 646 N N . ASP A 1 87 ? -1.905 5.561 -10.289 1.00 61.28 87 ASP A N 1
ATOM 647 C CA . ASP A 1 87 ? -2.139 6.793 -9.531 1.00 61.28 87 ASP A CA 1
ATOM 648 C C . ASP A 1 87 ? -3.551 6.881 -8.929 1.00 61.28 87 ASP A C 1
ATOM 650 O O . ASP A 1 87 ? -3.805 7.698 -8.040 1.00 61.28 87 ASP A O 1
ATOM 654 N N . GLY A 1 88 ? -4.470 6.004 -9.347 1.00 62.81 88 GLY A N 1
ATOM 655 C CA . GLY A 1 88 ? -5.817 5.912 -8.789 1.00 62.81 88 GLY A CA 1
ATOM 656 C C . GLY A 1 88 ? -6.220 4.487 -8.426 1.00 62.81 88 GLY A C 1
ATOM 657 O O . GLY A 1 88 ? -6.002 3.548 -9.188 1.00 62.81 88 GLY A O 1
ATOM 658 N N . ILE A 1 89 ? -6.867 4.333 -7.270 1.00 73.31 89 ILE A N 1
ATOM 659 C CA . ILE A 1 89 ? -7.527 3.089 -6.862 1.00 73.31 89 ILE A CA 1
ATOM 660 C C . ILE A 1 89 ? -8.999 3.387 -6.627 1.00 73.31 89 ILE A C 1
ATOM 662 O O . ILE A 1 89 ? -9.336 4.244 -5.809 1.00 73.31 89 ILE A O 1
ATOM 666 N N . LEU A 1 90 ? -9.874 2.634 -7.290 1.00 73.62 90 LEU A N 1
ATOM 667 C CA . LEU A 1 90 ? -11.297 2.617 -6.974 1.00 73.62 90 LEU A CA 1
ATOM 668 C C . LEU A 1 90 ? -11.730 1.207 -6.575 1.00 73.62 90 LEU A C 1
ATOM 670 O O . LEU A 1 90 ? -11.518 0.239 -7.307 1.00 73.62 90 LEU A O 1
ATOM 674 N N . ALA A 1 91 ? -12.376 1.108 -5.416 1.00 73.75 91 ALA A N 1
ATOM 675 C CA . ALA A 1 91 ? -13.008 -0.117 -4.957 1.00 73.75 91 ALA A CA 1
ATOM 676 C C . ALA A 1 91 ? -14.465 -0.171 -5.432 1.00 73.75 91 ALA A C 1
ATOM 678 O O . ALA A 1 91 ? -15.288 0.675 -5.065 1.00 73.75 91 ALA A O 1
ATOM 679 N N . LEU A 1 92 ? -14.814 -1.189 -6.221 1.00 73.94 92 LEU A N 1
ATOM 680 C CA . LEU A 1 92 ? -16.206 -1.427 -6.597 1.00 73.94 92 LEU A CA 1
ATOM 681 C C . LEU A 1 92 ? -16.922 -2.210 -5.493 1.00 73.94 92 LEU A C 1
ATOM 683 O O . LEU A 1 92 ? -16.731 -3.420 -5.354 1.00 73.94 92 LEU A O 1
ATOM 687 N N . ARG A 1 93 ? -17.802 -1.526 -4.749 1.00 62.81 93 ARG A N 1
ATOM 688 C CA . ARG A 1 93 ? -18.531 -2.079 -3.588 1.00 62.81 93 ARG A CA 1
ATOM 689 C C . ARG A 1 93 ? -19.241 -3.410 -3.861 1.00 62.81 93 ARG A C 1
ATOM 691 O O . ARG A 1 93 ? -19.297 -4.257 -2.981 1.00 62.81 93 ARG A O 1
ATOM 698 N N . GLN A 1 94 ? -19.783 -3.593 -5.065 1.00 65.31 94 GLN A N 1
ATOM 699 C CA . GLN A 1 94 ? -20.569 -4.783 -5.413 1.00 65.31 94 GLN A CA 1
ATOM 700 C C . GLN A 1 94 ? -19.716 -5.966 -5.879 1.00 65.31 94 GLN A C 1
ATOM 702 O O . GLN A 1 94 ? -20.085 -7.110 -5.645 1.00 65.31 94 GLN A O 1
ATOM 707 N N . HIS A 1 95 ? -18.579 -5.698 -6.521 1.00 62.00 95 HIS A N 1
ATOM 708 C CA . HIS A 1 95 ? -17.804 -6.736 -7.202 1.00 62.00 95 HIS A CA 1
ATOM 709 C C . HIS A 1 95 ? -16.542 -7.129 -6.430 1.00 62.00 95 HIS A C 1
ATOM 711 O O . HIS A 1 95 ? -15.890 -8.091 -6.805 1.00 62.00 95 HIS A O 1
ATOM 717 N N . LYS A 1 96 ? -16.181 -6.415 -5.349 1.00 62.78 96 LYS A N 1
ATOM 718 C CA . LYS A 1 96 ? -14.898 -6.593 -4.633 1.00 62.78 96 LYS A CA 1
ATOM 719 C C . LYS A 1 96 ? -13.684 -6.545 -5.576 1.00 62.78 96 LYS A C 1
ATOM 721 O O . LYS A 1 96 ? -12.648 -7.142 -5.305 1.00 62.78 96 LYS A O 1
ATOM 726 N N . HIS A 1 97 ? -13.827 -5.855 -6.705 1.00 67.75 97 HIS A N 1
ATOM 727 C CA . HIS A 1 97 ? -12.762 -5.649 -7.674 1.00 67.75 97 HIS A CA 1
ATOM 728 C C . HIS A 1 97 ? -12.079 -4.314 -7.390 1.00 67.75 97 HIS A C 1
ATOM 730 O O . HIS A 1 97 ? -12.724 -3.346 -6.968 1.00 67.75 97 HIS A O 1
ATOM 736 N N . ILE A 1 98 ? -10.778 -4.278 -7.658 1.00 67.56 98 ILE A N 1
ATOM 737 C CA . ILE A 1 98 ? -9.961 -3.073 -7.594 1.00 67.56 98 ILE A CA 1
ATOM 738 C C . ILE A 1 98 ? -9.704 -2.630 -9.025 1.00 67.56 98 ILE A C 1
ATOM 740 O O . ILE A 1 98 ? -9.148 -3.392 -9.817 1.00 67.56 98 ILE A O 1
ATOM 744 N N . ILE A 1 99 ? -10.113 -1.408 -9.348 1.00 68.06 99 ILE A N 1
ATOM 745 C CA . ILE A 1 99 ? -9.746 -0.767 -10.608 1.00 68.06 99 ILE A CA 1
ATOM 746 C C . ILE A 1 99 ? -8.537 0.115 -10.335 1.00 68.06 99 ILE A C 1
ATOM 748 O O . ILE A 1 99 ? -8.566 0.951 -9.429 1.00 68.06 99 ILE A O 1
ATOM 752 N N . LEU A 1 100 ? -7.490 -0.097 -11.126 1.00 68.19 100 LEU A N 1
ATOM 753 C CA . LEU A 1 100 ? -6.302 0.739 -11.148 1.00 68.19 100 LEU A CA 1
ATOM 754 C C . LEU A 1 100 ? -6.459 1.739 -12.291 1.00 68.19 100 LEU A C 1
ATOM 756 O O . LEU A 1 100 ? -6.670 1.333 -13.433 1.00 68.19 100 LEU A O 1
ATOM 760 N N . ALA A 1 101 ? -6.390 3.024 -11.969 1.00 61.06 101 ALA A N 1
ATOM 761 C CA . ALA A 1 101 ? -6.321 4.095 -12.950 1.00 61.06 101 ALA A CA 1
ATOM 762 C C . ALA A 1 101 ? -4.866 4.562 -13.073 1.00 61.06 101 ALA A C 1
ATOM 764 O O . ALA A 1 101 ? -4.173 4.690 -12.059 1.00 61.06 101 ALA A O 1
ATOM 765 N N . THR A 1 102 ? -4.435 4.775 -14.312 1.00 58.19 102 THR A N 1
ATOM 766 C CA . THR A 1 102 ? -3.148 5.366 -14.703 1.00 58.19 102 THR A CA 1
ATOM 767 C C . THR A 1 102 ? -3.359 6.805 -15.126 1.00 58.19 102 THR A C 1
ATOM 769 O O . THR A 1 102 ? -4.328 7.014 -15.897 1.00 58.19 102 THR A O 1
#